Protein AF-I3YIM7-F1 (afdb_monomer_lite)

Secondary structure (DSSP, 8-state):
--HHHHHHHHHHHHHHHHHHHHHHHHHHHHHHTTSS-TTSHHHHHHHHHHHHHHHHHHHHHHHHHHHHHHHHHHHHTT-

pLDDT: mean 93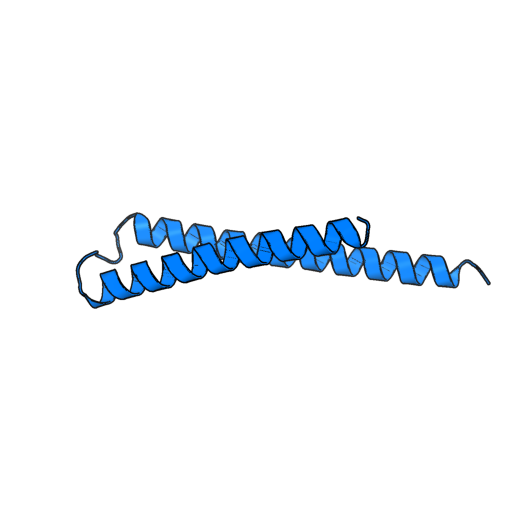.4, std 11.38, range [47.47, 98.69]

Radius of gyration: 18.71 Å; chains: 1; bounding box: 47×17×52 Å

Organism: Alistipes finegoldii (strain DSM 17242 / JCM 16770 / CCUG 46020 / CIP 107999 / KCTC 15236 / AHN 2437) (NCBI:txid679935)

Structure (mmCIF, N/CA/C/O backbone):
data_AF-I3YIM7-F1
#
_entry.id   AF-I3YIM7-F1
#
loop_
_atom_site.group_PDB
_atom_site.id
_atom_site.type_symbol
_atom_site.label_atom_id
_atom_site.label_alt_id
_atom_site.label_comp_id
_atom_site.label_asym_id
_atom_site.label_entity_id
_atom_site.label_seq_id
_atom_site.pdbx_PDB_ins_code
_atom_site.Cartn_x
_atom_site.Cartn_y
_atom_site.Cartn_z
_atom_site.occupancy
_atom_site.B_iso_or_equiv
_atom_site.auth_seq_id
_atom_site.auth_comp_id
_atom_site.auth_asym_id
_atom_site.auth_atom_id
_atom_site.pdbx_PDB_model_num
ATOM 1 N N . MET A 1 1 ? 19.697 -3.783 -14.154 1.00 85.94 1 MET A N 1
ATOM 2 C CA . MET A 1 1 ? 18.509 -4.669 -14.112 1.00 85.94 1 MET A CA 1
ATOM 3 C C . MET A 1 1 ? 18.014 -4.891 -15.540 1.00 85.94 1 MET A C 1
ATOM 5 O O . MET A 1 1 ? 18.043 -3.941 -16.310 1.00 85.94 1 MET A O 1
ATOM 9 N N . ASN A 1 2 ? 17.622 -6.108 -15.934 1.00 91.88 2 ASN A N 1
ATOM 10 C CA . ASN A 1 2 ? 17.092 -6.371 -17.284 1.00 91.88 2 ASN A CA 1
ATOM 11 C C . ASN A 1 2 ? 15.559 -6.201 -17.357 1.00 91.88 2 ASN A C 1
ATOM 13 O O . ASN A 1 2 ? 14.892 -6.107 -16.328 1.00 91.88 2 ASN A O 1
ATOM 17 N N . ARG A 1 3 ? 14.994 -6.173 -18.574 1.00 92.50 3 ARG A N 1
ATOM 18 C CA . ARG A 1 3 ? 13.554 -5.946 -18.810 1.00 92.50 3 ARG A CA 1
ATOM 19 C C . ARG A 1 3 ? 12.653 -6.907 -18.029 1.00 92.50 3 ARG A C 1
ATOM 21 O O . ARG A 1 3 ? 11.685 -6.468 -17.421 1.00 92.50 3 ARG A O 1
ATOM 28 N N . ASP A 1 4 ? 12.970 -8.196 -18.016 1.00 96.44 4 ASP A N 1
ATOM 29 C CA . ASP A 1 4 ? 12.128 -9.183 -17.334 1.00 96.44 4 ASP A CA 1
ATOM 30 C C . ASP A 1 4 ? 12.214 -9.053 -15.809 1.00 96.44 4 ASP A C 1
ATOM 32 O O . ASP A 1 4 ? 11.230 -9.281 -15.108 1.00 96.44 4 ASP A O 1
ATOM 36 N N . GLN A 1 5 ? 13.378 -8.663 -15.280 1.00 95.62 5 GLN A N 1
ATOM 37 C CA . GLN A 1 5 ? 13.538 -8.321 -13.867 1.00 95.62 5 GLN A CA 1
ATOM 38 C C . GLN A 1 5 ? 12.737 -7.065 -13.501 1.00 95.62 5 GLN A C 1
ATOM 40 O O . GLN A 1 5 ? 12.075 -7.076 -12.468 1.00 95.62 5 GLN A O 1
ATOM 45 N N . ILE A 1 6 ? 12.737 -6.034 -14.358 1.00 96.56 6 ILE A N 1
ATOM 46 C CA . ILE A 1 6 ? 11.927 -4.816 -14.179 1.00 96.56 6 ILE A CA 1
ATOM 47 C C . ILE A 1 6 ? 10.443 -5.166 -14.082 1.00 96.56 6 ILE A C 1
ATOM 49 O O . ILE A 1 6 ? 9.783 -4.742 -13.138 1.00 96.56 6 ILE A O 1
ATOM 53 N N . LEU A 1 7 ? 9.924 -5.945 -15.037 1.00 97.38 7 LEU A N 1
ATOM 54 C CA . LEU A 1 7 ? 8.501 -6.288 -15.085 1.00 97.38 7 LEU A CA 1
ATOM 55 C C . LEU A 1 7 ? 8.078 -7.100 -13.858 1.00 97.38 7 LEU A C 1
ATOM 57 O O . LEU A 1 7 ? 7.119 -6.733 -13.188 1.00 97.38 7 LEU A O 1
ATOM 61 N N . ARG A 1 8 ? 8.848 -8.133 -13.489 1.00 98.12 8 ARG A N 1
ATOM 62 C CA . ARG A 1 8 ? 8.563 -8.907 -12.270 1.00 98.12 8 ARG A CA 1
ATOM 63 C C . ARG A 1 8 ? 8.593 -8.034 -11.020 1.00 98.12 8 ARG A C 1
ATOM 65 O O . ARG A 1 8 ? 7.694 -8.126 -10.191 1.00 98.12 8 ARG A O 1
ATOM 72 N N . ARG A 1 9 ? 9.592 -7.156 -10.902 1.00 97.81 9 ARG A N 1
ATOM 73 C CA . ARG A 1 9 ? 9.719 -6.272 -9.743 1.00 97.81 9 ARG A CA 1
ATOM 74 C C . ARG A 1 9 ? 8.573 -5.265 -9.660 1.00 97.81 9 ARG A C 1
ATOM 76 O O . ARG A 1 9 ? 8.071 -5.009 -8.571 1.00 97.81 9 ARG A O 1
ATOM 83 N N . HIS A 1 10 ? 8.143 -4.719 -10.794 1.00 98.00 10 HIS A N 1
ATOM 84 C CA . HIS A 1 10 ? 6.970 -3.853 -10.878 1.00 98.00 10 HIS A CA 1
ATOM 85 C C . HIS A 1 10 ? 5.698 -4.576 -10.413 1.00 98.00 10 HIS A C 1
ATOM 87 O O . HIS A 1 10 ? 4.935 -4.026 -9.614 1.00 98.00 10 HIS A O 1
ATOM 93 N N . ASP A 1 11 ? 5.490 -5.810 -10.872 1.00 98.44 11 ASP A N 1
ATOM 94 C CA . ASP A 1 11 ? 4.303 -6.596 -10.532 1.00 98.44 11 ASP A CA 1
ATOM 95 C C . ASP A 1 11 ? 4.285 -6.963 -9.041 1.00 98.44 11 ASP A C 1
ATOM 97 O O . ASP A 1 11 ? 3.259 -6.797 -8.380 1.00 98.44 11 ASP A O 1
ATOM 101 N N . GLU A 1 12 ? 5.431 -7.359 -8.476 1.00 98.19 12 GLU A N 1
ATOM 102 C CA . GLU A 1 12 ? 5.607 -7.560 -7.030 1.00 98.19 12 GLU A CA 1
ATOM 103 C C . GLU A 1 12 ? 5.271 -6.290 -6.239 1.00 98.19 12 GLU A C 1
ATOM 105 O O . GLU A 1 12 ? 4.491 -6.324 -5.282 1.00 98.19 12 GLU A O 1
ATOM 110 N N . ILE A 1 13 ? 5.830 -5.145 -6.652 1.00 98.19 13 ILE A N 1
ATOM 111 C CA . ILE A 1 13 ? 5.602 -3.871 -5.969 1.00 98.19 13 ILE A CA 1
ATOM 112 C C . ILE A 1 13 ? 4.121 -3.491 -6.017 1.00 98.19 13 ILE A C 1
ATOM 114 O O . ILE A 1 13 ? 3.577 -3.023 -5.012 1.00 98.19 13 ILE A O 1
ATOM 118 N N . THR A 1 14 ? 3.469 -3.703 -7.155 1.00 98.31 14 THR A N 1
ATOM 119 C CA . THR A 1 14 ? 2.048 -3.408 -7.346 1.00 98.31 14 THR A CA 1
ATOM 120 C C . THR A 1 14 ? 1.190 -4.297 -6.454 1.00 98.31 14 THR A C 1
ATOM 122 O O . THR A 1 14 ? 0.436 -3.783 -5.629 1.00 98.31 14 THR A O 1
ATOM 125 N N . ALA A 1 15 ? 1.378 -5.616 -6.523 1.00 98.56 15 ALA A N 1
ATOM 126 C CA . ALA A 1 15 ? 0.582 -6.581 -5.771 1.00 98.56 15 ALA A CA 1
ATOM 127 C C . ALA A 1 15 ? 0.686 -6.378 -4.248 1.00 98.56 15 ALA A C 1
ATOM 129 O O . ALA A 1 15 ? -0.321 -6.382 -3.535 1.00 98.56 15 ALA A O 1
ATOM 130 N N . GLU A 1 16 ? 1.896 -6.149 -3.735 1.00 98.50 16 GLU A N 1
ATOM 131 C CA . GLU A 1 16 ? 2.104 -5.861 -2.314 1.00 98.50 16 GLU A CA 1
ATOM 132 C C . GLU A 1 16 ? 1.509 -4.503 -1.904 1.00 98.50 16 GLU A C 1
ATOM 134 O O . GLU A 1 16 ? 0.972 -4.367 -0.803 1.00 98.50 16 GL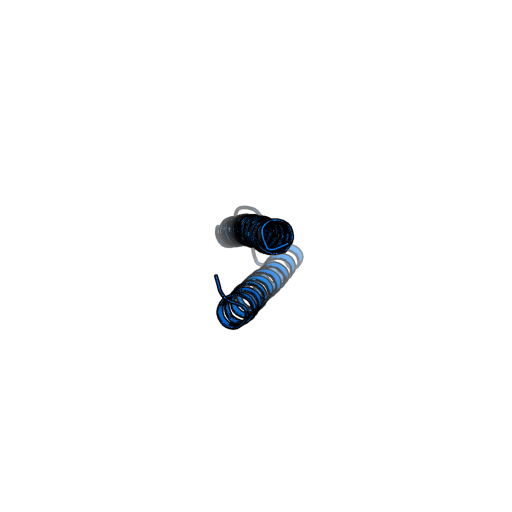U A O 1
ATOM 139 N N . THR A 1 17 ? 1.567 -3.491 -2.778 1.00 98.44 17 THR A N 1
ATOM 140 C CA . THR A 1 17 ? 0.960 -2.179 -2.499 1.00 98.44 17 THR A CA 1
ATOM 141 C C . THR A 1 17 ? -0.560 -2.278 -2.447 1.00 98.44 17 THR A C 1
ATOM 143 O O . THR A 1 17 ? -1.166 -1.765 -1.506 1.00 98.44 17 THR A O 1
ATOM 146 N N . ASP A 1 18 ? -1.174 -3.003 -3.379 1.00 98.69 18 ASP A N 1
ATOM 147 C CA . ASP A 1 18 ? -2.617 -3.242 -3.396 1.00 98.69 18 ASP A CA 1
ATOM 148 C C . ASP A 1 18 ? -3.086 -3.995 -2.147 1.00 98.69 18 ASP A C 1
ATOM 150 O O . ASP A 1 18 ? -4.121 -3.661 -1.561 1.00 98.69 18 ASP A O 1
ATOM 154 N N . ALA A 1 19 ? -2.301 -4.970 -1.677 1.00 98.62 19 ALA A N 1
ATOM 155 C CA . ALA A 1 19 ? -2.592 -5.681 -0.438 1.00 98.62 19 ALA A CA 1
ATOM 156 C C . ALA A 1 19 ? -2.607 -4.738 0.779 1.00 98.62 19 ALA A C 1
ATOM 158 O O . ALA A 1 19 ? -3.536 -4.804 1.592 1.00 98.62 19 ALA A O 1
ATOM 159 N N . VAL A 1 20 ? -1.629 -3.829 0.883 1.00 98.56 20 VAL A N 1
ATOM 160 C CA . VAL A 1 20 ? -1.572 -2.822 1.955 1.00 98.56 20 VAL A CA 1
ATOM 161 C C . VAL A 1 20 ? -2.713 -1.809 1.830 1.00 98.56 20 VAL A C 1
ATOM 163 O O . VAL A 1 20 ? -3.333 -1.475 2.837 1.00 98.56 20 VAL A O 1
ATOM 166 N N . ILE A 1 21 ? -3.055 -1.357 0.618 1.00 98.62 21 ILE A N 1
ATOM 167 C CA . ILE A 1 21 ? -4.188 -0.444 0.386 1.00 98.62 21 ILE A CA 1
ATOM 168 C C . ILE A 1 21 ? -5.505 -1.095 0.814 1.00 98.62 21 ILE A C 1
ATOM 170 O O . ILE A 1 21 ? -6.318 -0.455 1.483 1.00 98.62 21 ILE A O 1
ATOM 174 N N . ARG A 1 22 ? -5.723 -2.367 0.467 1.00 98.69 22 ARG A N 1
ATOM 175 C CA . ARG A 1 22 ? -6.909 -3.119 0.895 1.00 98.69 22 ARG A CA 1
ATOM 176 C C . ARG A 1 22 ? -6.983 -3.216 2.419 1.00 98.69 22 ARG A C 1
ATOM 178 O O . ARG A 1 22 ? -8.019 -2.873 2.981 1.00 98.69 22 ARG A O 1
ATOM 185 N N . ARG A 1 23 ? -5.878 -3.572 3.086 1.00 98.38 23 ARG A N 1
ATOM 186 C CA . ARG A 1 23 ? -5.796 -3.557 4.558 1.00 98.38 23 ARG A CA 1
ATOM 187 C C . ARG A 1 23 ? -6.108 -2.165 5.117 1.00 98.38 23 ARG A C 1
ATOM 189 O O . ARG A 1 23 ? -6.857 -2.047 6.077 1.00 98.38 23 ARG A O 1
ATOM 196 N N . GLY A 1 24 ? -5.582 -1.107 4.501 1.00 98.38 24 GLY A N 1
ATOM 197 C CA . GLY A 1 24 ? -5.859 0.278 4.886 1.00 98.38 24 GLY A CA 1
ATOM 198 C C . GLY A 1 24 ? -7.348 0.614 4.841 1.00 98.38 24 GLY A C 1
ATOM 199 O O . GLY A 1 24 ? -7.873 1.173 5.799 1.00 98.38 24 GLY A O 1
ATOM 200 N N . LYS A 1 25 ? -8.049 0.201 3.780 1.00 98.56 25 LYS A N 1
ATOM 201 C CA . LYS A 1 25 ? -9.505 0.375 3.659 1.00 98.56 25 LYS A CA 1
ATOM 202 C C . LYS A 1 25 ? -10.269 -0.367 4.759 1.00 98.56 25 LYS A C 1
ATOM 204 O O . LYS A 1 25 ? -11.203 0.188 5.324 1.00 98.56 25 LYS A O 1
ATOM 209 N N . GLU A 1 26 ? -9.857 -1.586 5.099 1.00 98.38 26 GLU A N 1
ATOM 210 C CA . GLU A 1 26 ? -10.462 -2.350 6.200 1.00 98.38 26 GLU A CA 1
ATOM 211 C C . GLU A 1 26 ? -10.255 -1.671 7.563 1.00 98.38 26 GLU A C 1
ATOM 213 O O . GLU A 1 26 ? -11.172 -1.634 8.382 1.00 98.38 26 GLU A O 1
ATOM 218 N N . ILE A 1 27 ? -9.068 -1.107 7.811 1.00 98.31 27 ILE A N 1
ATOM 219 C CA . ILE A 1 27 ? -8.775 -0.349 9.036 1.00 98.31 27 ILE A CA 1
ATOM 220 C C . ILE A 1 27 ? -9.620 0.926 9.111 1.00 98.31 27 ILE A C 1
ATOM 222 O O . ILE A 1 27 ? -10.188 1.206 10.164 1.00 98.31 27 ILE A O 1
ATOM 226 N N . VAL A 1 28 ? -9.768 1.657 8.001 1.00 98.38 28 VAL A N 1
ATOM 227 C CA . VAL A 1 28 ? -10.654 2.831 7.930 1.00 98.38 28 VAL A CA 1
ATOM 228 C C . VAL A 1 28 ? -12.098 2.443 8.248 1.00 98.38 28 VAL A C 1
ATOM 230 O O . VAL A 1 28 ? -12.702 3.063 9.116 1.00 98.38 28 VAL A O 1
ATOM 233 N N . ALA A 1 29 ? -12.617 1.364 7.659 1.00 98.50 29 ALA A N 1
ATOM 234 C CA . ALA A 1 29 ? -13.973 0.898 7.947 1.00 98.50 29 ALA A CA 1
ATOM 235 C C . ALA A 1 29 ? -14.176 0.549 9.436 1.00 98.50 29 ALA A C 1
ATOM 237 O O . ALA A 1 29 ? -15.210 0.874 10.017 1.00 98.50 29 ALA A O 1
ATOM 238 N N . LYS A 1 30 ? -13.178 -0.072 10.085 1.00 98.25 30 LYS A N 1
ATOM 239 C CA . LYS A 1 30 ? -13.220 -0.370 11.530 1.00 98.25 30 LYS A CA 1
ATOM 240 C C . LYS A 1 30 ? -13.145 0.886 12.404 1.00 98.25 30 LYS A C 1
ATOM 242 O O . LYS A 1 30 ? -13.739 0.900 13.482 1.00 98.25 30 LYS A O 1
ATOM 247 N N . LEU A 1 31 ? -12.411 1.916 11.976 1.00 98.00 31 LEU A N 1
ATOM 248 C CA . LEU A 1 31 ? -12.371 3.216 12.654 1.00 98.00 31 LEU A CA 1
ATOM 249 C C . LEU A 1 31 ? -13.726 3.922 12.551 1.00 98.00 31 LEU A C 1
ATOM 251 O O . LEU A 1 31 ? -14.255 4.382 13.560 1.00 98.00 31 LEU A O 1
ATOM 255 N N . GLU A 1 32 ? -14.308 3.955 11.351 1.00 97.94 32 GLU A N 1
ATOM 256 C CA . GLU A 1 32 ? -15.619 4.556 11.081 1.00 97.94 32 GLU A CA 1
ATOM 257 C C . GLU A 1 32 ? -16.742 3.851 11.848 1.00 97.94 32 GLU A C 1
ATOM 259 O O . GLU A 1 32 ? -17.636 4.506 12.382 1.00 97.94 32 GLU A O 1
ATOM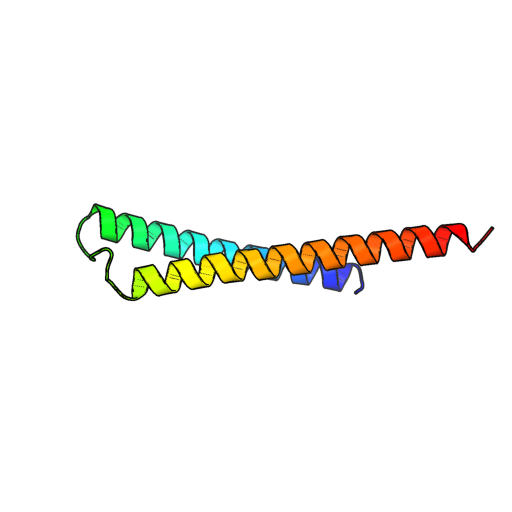 264 N N . SER A 1 33 ? -16.671 2.523 11.977 1.00 98.06 33 SER A N 1
ATOM 265 C CA . SER A 1 33 ? -17.627 1.749 12.773 1.00 98.06 33 SER A CA 1
ATOM 266 C C . SER A 1 33 ? -17.374 1.829 14.285 1.00 98.06 33 SER A C 1
ATOM 268 O O . SER A 1 33 ? -18.128 1.239 15.058 1.00 98.06 33 SER A O 1
ATOM 270 N N . GLY A 1 34 ? -16.288 2.476 14.721 1.00 97.75 34 GLY A N 1
ATOM 271 C CA . GLY A 1 34 ? -15.864 2.539 16.121 1.00 97.75 34 GLY A CA 1
ATOM 272 C C . GLY A 1 34 ? -15.383 1.207 16.711 1.00 97.75 34 GLY A C 1
ATOM 273 O O . GLY A 1 34 ? -15.232 1.113 17.930 1.00 97.75 34 GLY A O 1
ATOM 274 N N . ALA A 1 35 ? -15.144 0.189 15.876 1.00 98.00 35 ALA A N 1
ATOM 275 C CA . ALA A 1 35 ? -14.661 -1.125 16.306 1.00 98.00 35 ALA A CA 1
ATOM 276 C C . ALA A 1 35 ? -13.211 -1.073 16.811 1.00 98.00 35 ALA A C 1
ATOM 278 O O . ALA A 1 35 ? -12.827 -1.876 17.658 1.00 98.00 35 ALA A O 1
ATOM 279 N N . ILE A 1 36 ? -12.426 -0.119 16.307 1.00 97.62 36 ILE A N 1
ATOM 280 C CA . ILE A 1 36 ? -11.094 0.216 16.815 1.00 97.62 36 ILE A CA 1
ATOM 281 C C . ILE A 1 36 ? -10.990 1.724 17.040 1.00 97.62 36 ILE A C 1
ATOM 283 O O . ILE A 1 36 ? -11.761 2.510 16.483 1.00 97.62 36 ILE A O 1
ATOM 287 N N . LYS A 1 37 ? -10.033 2.133 17.871 1.00 97.56 37 LYS A N 1
ATOM 288 C CA . LYS A 1 37 ? -9.722 3.544 18.119 1.00 97.56 37 LYS A CA 1
ATOM 289 C C . LYS A 1 37 ? -8.527 3.993 17.269 1.00 97.56 37 LYS A C 1
ATOM 291 O O . LYS A 1 37 ? -7.750 3.142 16.842 1.00 97.56 37 LYS A O 1
ATOM 296 N N . PRO A 1 38 ? -8.346 5.301 17.019 1.00 96.62 38 PRO A N 1
ATOM 297 C CA . PRO A 1 38 ? -7.182 5.806 16.286 1.00 96.62 38 PRO A CA 1
ATOM 298 C C . PRO A 1 38 ? -5.830 5.396 16.891 1.00 96.62 38 PRO A C 1
ATOM 300 O O . PRO A 1 38 ? -4.848 5.267 16.166 1.00 96.62 38 PRO A O 1
ATOM 303 N N . GLU A 1 39 ? -5.781 5.172 18.206 1.00 97.19 39 GLU A N 1
ATOM 304 C CA . GLU A 1 39 ? -4.588 4.743 18.943 1.00 97.19 39 GLU A CA 1
ATOM 305 C C . GLU A 1 39 ? -4.308 3.236 18.815 1.00 97.19 39 GLU A C 1
ATOM 307 O O . GLU A 1 39 ? -3.297 2.754 19.330 1.00 97.19 39 GLU A O 1
ATOM 312 N N . ASP A 1 40 ? -5.189 2.482 18.148 1.00 98.00 40 ASP A N 1
ATOM 313 C CA . ASP A 1 40 ? -5.014 1.050 17.934 1.00 98.00 40 ASP A CA 1
ATOM 314 C C . ASP A 1 40 ? -3.709 0.780 17.151 1.00 98.00 40 ASP A C 1
ATOM 316 O O . ASP A 1 40 ? -3.470 1.406 16.107 1.00 98.00 40 ASP A O 1
ATOM 320 N N . PRO A 1 41 ? -2.852 -0.155 17.610 1.00 98.00 41 PRO A N 1
ATOM 321 C CA . PRO A 1 41 ? -1.600 -0.492 16.935 1.00 98.00 41 PRO A CA 1
ATOM 322 C C . PRO A 1 41 ? -1.759 -0.807 15.443 1.00 98.00 41 PRO A C 1
ATOM 324 O O . PRO A 1 41 ? -0.875 -0.468 14.654 1.00 98.00 41 PRO A O 1
ATOM 327 N N . GLN A 1 42 ? -2.898 -1.375 15.028 1.00 97.19 42 GLN A N 1
ATOM 328 C CA . GLN A 1 42 ? -3.172 -1.700 13.627 1.00 97.19 42 GLN A CA 1
ATOM 329 C C . GLN A 1 42 ? -3.163 -0.460 12.720 1.00 97.19 42 GLN A C 1
ATOM 331 O O . GLN A 1 42 ? -2.742 -0.547 11.564 1.00 97.19 42 GLN A O 1
ATOM 336 N N . VAL A 1 43 ? -3.586 0.699 13.239 1.00 98.00 43 VAL A N 1
ATOM 337 C CA . VAL A 1 43 ? -3.567 1.977 12.510 1.00 98.00 43 VAL A CA 1
ATOM 338 C C . VAL A 1 43 ? -2.126 2.419 12.267 1.00 98.00 43 VAL A C 1
ATOM 340 O O . VAL A 1 43 ? -1.750 2.766 11.146 1.00 98.00 43 VAL A O 1
ATOM 343 N N . LYS A 1 44 ? -1.280 2.348 13.299 1.00 97.00 44 LYS A N 1
ATOM 344 C CA . LYS A 1 44 ? 0.140 2.698 13.184 1.00 97.00 44 LYS A CA 1
ATOM 345 C C . LYS A 1 44 ? 0.872 1.767 12.220 1.00 97.00 44 LYS A C 1
ATOM 347 O O . LYS A 1 44 ? 1.644 2.238 11.387 1.00 97.00 44 LYS A O 1
ATOM 352 N N . GLU A 1 45 ? 0.611 0.467 12.305 1.00 98.06 45 GLU A N 1
ATOM 353 C CA . GLU A 1 45 ? 1.217 -0.530 11.423 1.00 98.06 45 GLU A CA 1
ATOM 354 C C . GLU A 1 45 ? 0.870 -0.291 9.953 1.00 98.06 45 GLU A C 1
ATOM 356 O O . GLU A 1 45 ? 1.762 -0.309 9.105 1.00 98.06 45 GLU A O 1
ATOM 361 N N . VAL A 1 46 ? -0.408 -0.055 9.627 1.00 97.94 46 VAL A N 1
ATOM 362 C CA . VAL A 1 46 ? -0.805 0.150 8.226 1.00 97.94 46 VAL A CA 1
ATOM 363 C C . VAL A 1 46 ? -0.252 1.464 7.668 1.00 97.94 46 VAL A C 1
ATOM 365 O O . VAL A 1 46 ? 0.168 1.507 6.513 1.00 97.94 46 VAL A O 1
ATOM 368 N N . LEU A 1 47 ? -0.146 2.512 8.493 1.00 97.75 47 LEU A N 1
ATOM 369 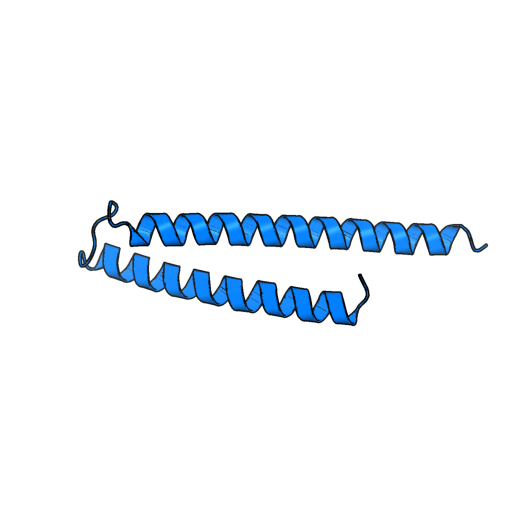C CA . LEU A 1 47 ? 0.518 3.761 8.108 1.00 97.75 47 LEU A CA 1
ATOM 370 C C . LEU A 1 47 ? 2.012 3.554 7.830 1.00 97.75 47 LEU A C 1
ATOM 372 O O . LEU A 1 47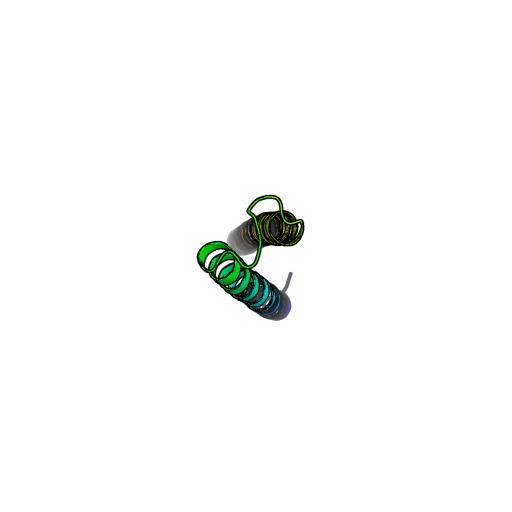 ? 2.516 4.039 6.817 1.00 97.75 47 LEU A O 1
ATOM 376 N N . GLN A 1 48 ? 2.716 2.805 8.683 1.00 98.44 48 GLN A N 1
ATOM 377 C CA . GLN A 1 48 ? 4.124 2.464 8.455 1.00 98.44 48 GLN A CA 1
ATOM 378 C C . GLN A 1 48 ? 4.308 1.651 7.169 1.00 98.44 48 GLN A C 1
ATOM 380 O O . GLN A 1 48 ? 5.201 1.955 6.380 1.00 98.44 48 GLN A O 1
ATOM 385 N N . GLN A 1 49 ? 3.432 0.678 6.909 1.00 98.44 49 GLN A N 1
ATOM 386 C CA . GLN A 1 49 ? 3.451 -0.088 5.662 1.00 98.44 49 GLN A CA 1
ATOM 387 C C . GLN A 1 49 ? 3.244 0.812 4.438 1.00 98.44 49 GLN A C 1
ATOM 389 O O . GLN A 1 49 ? 3.985 0.683 3.470 1.00 98.44 49 GLN A O 1
ATOM 394 N N . LEU A 1 50 ? 2.294 1.753 4.476 1.00 98.38 50 LEU A N 1
ATOM 395 C CA . LEU A 1 50 ? 2.047 2.703 3.3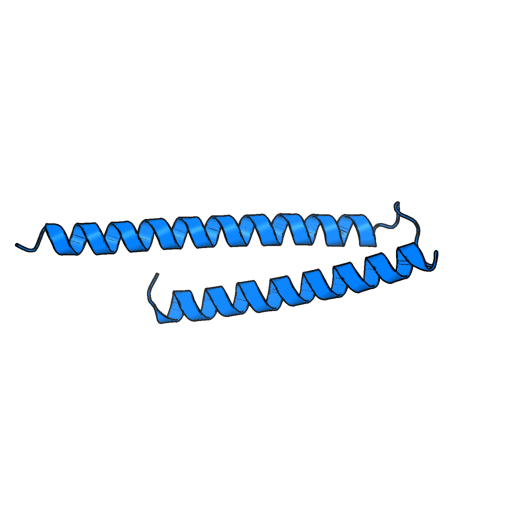80 1.00 98.38 50 LEU A CA 1
ATOM 396 C C . LEU A 1 50 ? 3.249 3.624 3.112 1.00 98.38 50 LEU A C 1
ATOM 398 O O . LEU A 1 50 ? 3.571 3.892 1.952 1.00 98.38 50 LEU A O 1
ATOM 402 N N . ILE A 1 51 ? 3.926 4.092 4.165 1.00 98.44 51 ILE A N 1
ATOM 403 C CA . ILE A 1 51 ? 5.167 4.873 4.042 1.00 98.44 51 ILE A CA 1
ATOM 404 C C . ILE A 1 51 ? 6.254 4.034 3.365 1.00 98.44 51 ILE A C 1
ATOM 406 O O . ILE A 1 51 ? 6.921 4.513 2.448 1.00 98.44 51 ILE A O 1
ATOM 410 N N . GLU A 1 52 ? 6.386 2.771 3.759 1.00 98.56 52 GLU A N 1
ATOM 411 C CA . GLU A 1 52 ? 7.371 1.865 3.179 1.00 98.56 52 GLU A CA 1
ATOM 412 C C . GLU A 1 52 ? 7.059 1.528 1.713 1.00 98.56 52 GLU A C 1
ATOM 414 O O . GLU A 1 52 ? 7.958 1.565 0.873 1.00 98.56 52 GLU A O 1
ATOM 419 N N . ARG A 1 53 ? 5.780 1.320 1.353 1.00 98.44 53 ARG A N 1
ATOM 420 C CA . ARG A 1 53 ? 5.363 1.164 -0.055 1.00 98.44 53 ARG A CA 1
ATOM 421 C C . ARG A 1 53 ? 5.774 2.368 -0.897 1.00 98.44 53 ARG A C 1
ATOM 423 O O . ARG A 1 53 ? 6.283 2.198 -2.003 1.00 98.44 53 ARG A O 1
ATOM 430 N N . ARG A 1 54 ? 5.593 3.583 -0.364 1.00 98.31 54 ARG A N 1
ATOM 431 C CA . ARG A 1 54 ? 6.024 4.819 -1.032 1.00 98.31 54 ARG A CA 1
ATOM 432 C C . ARG A 1 54 ? 7.540 4.850 -1.217 1.00 98.31 54 ARG A C 1
ATOM 434 O O . ARG A 1 54 ? 7.989 5.179 -2.309 1.00 98.31 54 ARG A O 1
ATOM 441 N N . ARG A 1 55 ? 8.316 4.511 -0.181 1.00 98.62 55 ARG A N 1
ATOM 442 C CA . ARG A 1 55 ? 9.787 4.465 -0.253 1.00 98.62 55 ARG A CA 1
ATOM 443 C C . ARG A 1 55 ? 10.250 3.516 -1.359 1.00 98.62 55 ARG A C 1
ATOM 445 O O . ARG A 1 55 ? 10.999 3.936 -2.235 1.00 98.62 55 ARG A O 1
ATOM 452 N N . ILE A 1 56 ? 9.731 2.287 -1.364 1.00 98.38 56 ILE A N 1
ATOM 453 C CA . ILE A 1 56 ? 10.052 1.262 -2.367 1.00 98.38 56 ILE A CA 1
ATOM 454 C C . ILE A 1 56 ? 9.703 1.742 -3.781 1.00 98.38 56 ILE A C 1
ATOM 456 O O . ILE A 1 56 ? 10.518 1.604 -4.690 1.00 98.38 56 ILE A O 1
ATOM 460 N N . GLY A 1 57 ? 8.520 2.336 -3.973 1.00 98.12 57 GLY A N 1
ATOM 461 C CA . GLY A 1 57 ? 8.111 2.874 -5.272 1.00 98.12 57 GLY A CA 1
ATOM 462 C C . GLY A 1 57 ? 9.028 3.996 -5.768 1.00 98.12 57 GLY A C 1
ATOM 463 O O . GLY A 1 57 ? 9.430 3.997 -6.930 1.00 98.12 57 GLY A O 1
ATOM 464 N N . THR A 1 58 ? 9.416 4.922 -4.887 1.00 98.25 58 THR A N 1
ATOM 465 C CA . THR A 1 58 ? 10.369 5.994 -5.218 1.00 98.25 58 THR A CA 1
ATOM 466 C C . THR A 1 58 ? 11.740 5.438 -5.597 1.00 98.25 58 THR A C 1
ATOM 468 O O . THR A 1 58 ? 12.330 5.884 -6.577 1.00 98.25 58 THR A O 1
ATOM 471 N N . GLU A 1 59 ? 12.244 4.456 -4.851 1.00 98.19 59 GLU A N 1
ATOM 472 C CA . GLU A 1 59 ? 13.540 3.825 -5.125 1.00 98.19 59 GLU A CA 1
ATOM 473 C C . GLU A 1 59 ? 13.542 3.072 -6.451 1.00 98.19 59 GLU A C 1
ATOM 475 O O . GLU A 1 59 ? 14.471 3.232 -7.243 1.00 98.19 59 GLU A O 1
ATOM 480 N N . PHE A 1 60 ? 12.475 2.320 -6.725 1.00 98.19 60 PHE A N 1
ATOM 481 C CA . PHE A 1 60 ? 12.308 1.630 -7.996 1.00 98.19 60 PHE A CA 1
ATOM 482 C C . PHE A 1 60 ? 12.251 2.618 -9.165 1.00 98.19 60 PHE A C 1
ATOM 484 O O . PHE A 1 60 ? 12.970 2.447 -10.144 1.00 98.19 60 PHE A O 1
ATOM 491 N N . ASN A 1 61 ? 11.492 3.710 -9.041 1.00 97.50 61 ASN A N 1
ATOM 492 C CA . ASN A 1 61 ? 11.447 4.752 -10.070 1.00 97.50 61 ASN A CA 1
ATOM 493 C C . ASN A 1 61 ? 12.818 5.408 -10.299 1.00 97.50 61 ASN A C 1
ATOM 495 O O . ASN A 1 61 ? 13.209 5.617 -11.444 1.00 97.50 61 ASN A O 1
ATOM 499 N N . ALA A 1 62 ? 13.576 5.686 -9.236 1.00 97.56 62 ALA A N 1
ATOM 500 C CA . ALA A 1 62 ? 14.930 6.226 -9.354 1.00 97.56 62 ALA A CA 1
ATOM 501 C C . ALA A 1 62 ? 15.908 5.235 -10.016 1.00 97.56 62 ALA A C 1
ATOM 503 O O . ALA A 1 62 ? 16.864 5.642 -10.677 1.00 97.56 62 ALA A O 1
ATOM 504 N N . GLU A 1 63 ? 15.705 3.929 -9.838 1.00 96.19 63 GLU A N 1
ATOM 505 C CA . GLU A 1 63 ? 16.442 2.900 -10.574 1.00 96.19 63 GLU A CA 1
ATOM 506 C C . GLU A 1 63 ? 16.045 2.868 -12.056 1.00 96.19 63 GLU A C 1
ATOM 508 O O . GLU A 1 63 ? 16.927 2.837 -12.911 1.00 96.19 63 GLU A O 1
ATOM 513 N N . LEU A 1 64 ? 14.750 2.964 -12.378 1.00 96.25 64 LEU A N 1
ATOM 514 C CA . LEU A 1 64 ? 14.280 3.037 -13.765 1.00 96.25 64 LEU A CA 1
ATOM 515 C C . LEU A 1 64 ? 14.845 4.252 -14.508 1.00 96.25 64 LEU A C 1
ATOM 517 O O . LEU A 1 64 ? 15.279 4.107 -15.648 1.00 96.25 64 LEU A O 1
ATOM 521 N N . SER A 1 65 ? 14.894 5.422 -13.864 1.00 96.06 65 SER A N 1
ATOM 522 C CA . SER A 1 65 ? 15.514 6.621 -14.442 1.00 96.06 65 SER A CA 1
ATOM 523 C C . SER A 1 65 ? 16.995 6.404 -14.753 1.00 96.06 65 SER A C 1
ATOM 525 O O . SER A 1 65 ? 17.421 6.670 -15.871 1.00 96.06 65 SER A O 1
ATOM 527 N N . ARG A 1 66 ? 17.764 5.830 -13.815 1.00 94.50 66 ARG A N 1
ATOM 528 C CA . ARG A 1 66 ? 19.186 5.516 -14.043 1.00 94.50 66 ARG A CA 1
ATOM 529 C C . ARG A 1 66 ? 19.389 4.547 -15.207 1.00 94.50 66 ARG A C 1
ATOM 531 O O . ARG A 1 66 ? 20.259 4.773 -16.038 1.00 94.50 66 ARG A O 1
ATOM 538 N N . LEU A 1 67 ? 18.570 3.500 -15.297 1.00 93.25 67 LEU A N 1
ATOM 539 C CA . LEU A 1 67 ? 18.654 2.527 -16.391 1.00 93.25 67 LEU A CA 1
ATOM 540 C C . LEU A 1 67 ? 18.298 3.147 -17.749 1.00 93.25 67 LEU A C 1
ATOM 542 O O . LEU A 1 67 ? 18.912 2.800 -18.757 1.00 93.25 67 LEU A O 1
ATOM 546 N N . ALA A 1 68 ? 17.332 4.068 -17.783 1.00 91.19 68 ALA A N 1
ATOM 547 C CA . ALA A 1 68 ? 16.990 4.808 -18.993 1.00 91.19 68 ALA A CA 1
ATOM 548 C C . ALA A 1 68 ? 18.148 5.717 -19.446 1.00 91.19 68 ALA A C 1
ATOM 550 O O . ALA A 1 68 ? 18.492 5.720 -20.630 1.00 91.19 68 ALA A O 1
ATOM 551 N N . ASP A 1 69 ? 18.795 6.418 -18.510 1.00 91.50 69 ASP A N 1
ATOM 552 C CA . ASP A 1 69 ? 19.964 7.263 -18.789 1.00 91.50 69 ASP A CA 1
ATOM 553 C C . ASP A 1 69 ? 21.167 6.433 -19.274 1.00 91.50 69 ASP A C 1
ATOM 555 O O . ASP A 1 69 ? 21.831 6.795 -20.247 1.00 91.50 69 ASP A O 1
ATOM 559 N N . GLU A 1 70 ? 21.438 5.285 -18.644 1.00 87.81 70 GLU A N 1
ATOM 560 C CA . GLU A 1 70 ? 22.480 4.339 -19.072 1.00 87.81 70 GLU A CA 1
ATOM 561 C C . GLU A 1 70 ? 22.235 3.826 -20.496 1.00 87.81 70 GLU A C 1
ATOM 563 O O . GLU A 1 70 ? 23.168 3.737 -21.299 1.00 87.81 70 GLU A O 1
ATOM 568 N N . GLN A 1 71 ? 20.981 3.513 -20.837 1.00 81.44 71 GLN A N 1
ATOM 569 C CA . GLN A 1 71 ? 20.621 3.094 -22.188 1.00 81.44 71 GLN A CA 1
ATOM 570 C C . GLN A 1 71 ? 20.846 4.226 -23.200 1.00 81.44 71 GLN A C 1
ATOM 572 O O . GLN A 1 71 ? 21.417 3.982 -24.263 1.00 81.44 71 GLN A O 1
ATOM 577 N N . HIS A 1 72 ? 20.448 5.457 -22.866 1.00 78.56 72 HIS A N 1
ATOM 578 C CA . HIS A 1 72 ? 20.632 6.619 -23.735 1.00 78.56 72 HIS A CA 1
ATOM 579 C C . HIS A 1 72 ? 22.119 6.915 -23.993 1.00 78.56 72 HIS A C 1
ATOM 581 O O . HIS A 1 72 ? 22.537 7.061 -25.145 1.00 78.56 72 HIS A O 1
ATOM 587 N N . ASN A 1 73 ? 22.940 6.903 -22.941 1.00 74.12 73 ASN A N 1
ATOM 588 C CA . ASN A 1 73 ? 24.377 7.157 -23.045 1.00 74.12 73 ASN A CA 1
ATOM 589 C C . ASN A 1 73 ? 25.105 6.074 -23.853 1.00 74.12 73 ASN A C 1
ATOM 591 O O . ASN A 1 73 ? 25.943 6.409 -24.686 1.00 74.12 73 ASN A O 1
ATOM 595 N N . ASN A 1 74 ? 24.744 4.797 -23.684 1.00 68.62 74 ASN A N 1
ATOM 596 C CA . ASN A 1 74 ? 25.318 3.700 -24.475 1.00 68.62 74 ASN A CA 1
ATOM 597 C C . ASN A 1 74 ? 24.962 3.784 -25.969 1.00 68.62 74 ASN A C 1
ATOM 599 O O . ASN A 1 74 ? 25.745 3.344 -26.807 1.00 68.62 74 ASN A O 1
ATOM 603 N N . THR A 1 75 ? 23.810 4.364 -26.322 1.00 61.44 75 THR A N 1
ATOM 604 C CA . THR A 1 75 ? 23.439 4.587 -27.731 1.00 61.44 75 THR A CA 1
ATOM 605 C C . THR A 1 75 ? 24.134 5.790 -28.377 1.00 61.44 75 THR A C 1
ATOM 607 O O . THR A 1 75 ? 24.186 5.858 -29.601 1.00 61.44 75 THR A O 1
ATOM 610 N N . HIS A 1 76 ? 24.678 6.732 -27.597 1.00 57.59 76 HIS A N 1
ATOM 611 C CA . HIS A 1 76 ? 25.358 7.928 -28.118 1.00 57.59 76 HIS A CA 1
ATOM 612 C C . HIS A 1 76 ? 26.869 7.745 -28.333 1.00 57.59 76 HIS A C 1
ATOM 614 O O . HIS A 1 76 ? 27.444 8.420 -29.179 1.00 57.59 76 HIS A O 1
ATOM 620 N N . THR A 1 77 ? 27.520 6.820 -27.626 1.00 55.66 77 THR A N 1
ATOM 621 C CA . THR A 1 77 ? 28.952 6.496 -27.797 1.00 55.66 77 THR A CA 1
ATOM 622 C C . THR A 1 77 ? 29.245 5.474 -28.903 1.00 55.66 77 THR A C 1
ATOM 624 O O . THR A 1 77 ? 30.409 5.147 -29.124 1.00 55.66 77 THR A O 1
ATOM 627 N N . GLN A 1 78 ? 28.225 4.966 -29.605 1.00 53.03 78 GLN A N 1
ATOM 628 C CA . GLN A 1 78 ? 28.360 3.974 -30.686 1.00 53.03 78 GLN A CA 1
ATOM 629 C C . GLN A 1 78 ? 28.321 4.551 -32.120 1.00 53.03 78 GLN A C 1
ATOM 631 O O . GLN A 1 78 ? 28.247 3.768 -33.067 1.00 53.03 78 GLN A O 1
ATOM 636 N N . CYS A 1 79 ? 28.413 5.877 -32.294 1.00 47.47 79 CYS A N 1
ATOM 637 C CA . CYS A 1 79 ? 28.523 6.541 -33.604 1.00 47.47 79 CYS A CA 1
ATOM 638 C C . CYS A 1 79 ? 29.935 7.077 -33.861 1.00 47.47 79 CYS A C 1
ATOM 640 O O . CYS A 1 79 ? 30.412 7.881 -33.028 1.00 47.47 79 CYS A O 1
#

Foldseek 3Di:
DDPVVLVVLVVVLVVQLVVLVVLVVVVVVCCVVVVDDCPPVSVVVSVVSNVVSVVSVVVSVVVVVVVVVVVVVVVVVPD

Sequence (79 aa):
MNRDQILRRHDEITAETDAVIRRGKEIVAKLESGAIKPEDPQVKEVLQQLIERRRIGTEFNAELSRLADEQHNNTHTQC